Protein AF-A0A538AVJ6-F1 (afdb_monomer_lite)

Secondary structure (DSSP, 8-state):
-----SSSTT-----B-SPPEE-SSEEEEEE-SSSS-SEEEEEETTT--EEEEEE-TT-TTS-----SPPEEEEEE-SSSSEEEEEEEE-TTS-EEEEETT--

Radius of gyration: 13.61 Å; chains: 1; bounding box: 34×35×33 Å

Foldseek 3Di:
DADDDQDPPPDDASDFLADWDDDPFWTWTWADDDHLHQWTWIAGPPRRHTQDIDHDPPQPPHGWGQNFHKDWDWDDPPPPDTFIWIWTAIPVGDIDIDGSNHD

Structure (mmCIF, N/CA/C/O backbone):
data_AF-A0A538AVJ6-F1
#
_entry.id   AF-A0A538AVJ6-F1
#
loop_
_atom_site.group_PDB
_atom_site.id
_atom_site.type_symbol
_atom_site.label_atom_id
_atom_site.label_alt_id
_atom_site.label_comp_id
_atom_site.label_asym_id
_atom_site.label_entity_id
_atom_site.label_seq_id
_atom_site.pdbx_PDB_ins_code
_atom_site.Cartn_x
_atom_site.Cartn_y
_atom_site.Cartn_z
_atom_site.occupancy
_atom_site.B_iso_or_equiv
_atom_site.auth_seq_id
_atom_site.auth_comp_id
_atom_site.auth_asym_id
_atom_site.auth_atom_id
_atom_site.pdbx_PDB_model_num
ATOM 1 N N . MET A 1 1 ? 8.775 -22.412 -2.813 1.00 73.94 1 MET A N 1
ATOM 2 C CA . MET A 1 1 ? 9.080 -20.999 -2.507 1.00 73.94 1 MET A CA 1
ATOM 3 C C . MET A 1 1 ? 8.267 -20.141 -3.463 1.00 73.94 1 MET A C 1
ATOM 5 O O . MET A 1 1 ? 8.284 -20.438 -4.650 1.00 73.94 1 MET A O 1
ATOM 9 N N . ALA A 1 2 ? 7.495 -19.181 -2.954 1.00 89.75 2 ALA A N 1
ATOM 10 C CA . ALA A 1 2 ? 6.749 -18.230 -3.779 1.00 89.75 2 ALA A CA 1
ATOM 11 C C . ALA A 1 2 ? 7.613 -16.990 -4.054 1.00 89.75 2 ALA A C 1
ATOM 13 O O . ALA A 1 2 ? 8.475 -16.653 -3.241 1.00 89.75 2 ALA A O 1
ATOM 14 N N . THR A 1 3 ? 7.393 -16.317 -5.182 1.00 90.44 3 THR A N 1
ATOM 15 C CA . THR A 1 3 ? 8.126 -15.100 -5.555 1.00 90.44 3 THR A CA 1
ATOM 16 C C . THR A 1 3 ? 7.162 -14.097 -6.159 1.00 90.44 3 THR A C 1
ATOM 18 O O . THR A 1 3 ? 6.380 -14.438 -7.044 1.00 90.44 3 THR A O 1
ATOM 21 N N . TYR A 1 4 ? 7.258 -12.862 -5.685 1.00 90.69 4 TYR A N 1
ATOM 22 C CA . TYR A 1 4 ? 6.602 -11.704 -6.263 1.00 90.69 4 TYR A CA 1
ATOM 23 C C . TYR A 1 4 ? 7.654 -10.839 -6.953 1.00 90.69 4 TYR A C 1
ATOM 25 O O . TYR A 1 4 ? 8.745 -10.649 -6.418 1.00 90.69 4 TYR A O 1
ATOM 33 N N . TRP A 1 5 ? 7.322 -10.349 -8.144 1.00 90.44 5 TRP A N 1
ATOM 34 C CA . TRP A 1 5 ? 8.155 -9.432 -8.908 1.00 90.44 5 TRP A CA 1
ATOM 35 C C . TRP A 1 5 ? 7.394 -8.115 -9.044 1.00 90.44 5 TRP A C 1
ATOM 37 O O . TRP A 1 5 ? 6.287 -8.112 -9.577 1.00 90.44 5 TRP A O 1
ATOM 47 N N . THR A 1 6 ? 7.976 -7.024 -8.553 1.00 89.44 6 THR A N 1
ATOM 48 C CA . THR A 1 6 ? 7.419 -5.664 -8.671 1.00 89.44 6 THR A CA 1
ATOM 49 C C . THR A 1 6 ? 7.462 -5.142 -10.103 1.00 89.44 6 THR A C 1
ATOM 51 O O . THR A 1 6 ? 6.614 -4.352 -10.501 1.00 89.44 6 THR A O 1
ATOM 54 N N . VAL A 1 7 ? 8.411 -5.637 -10.896 1.00 89.88 7 VAL A N 1
ATOM 55 C CA . VAL A 1 7 ? 8.512 -5.455 -12.349 1.00 89.88 7 VAL A CA 1
ATOM 56 C C . VAL A 1 7 ? 8.390 -6.798 -13.065 1.00 89.88 7 VAL A C 1
ATOM 58 O O . VAL A 1 7 ? 8.617 -7.840 -12.447 1.00 89.88 7 VAL A O 1
ATOM 61 N N . PRO A 1 8 ? 8.097 -6.835 -14.378 1.00 88.06 8 PRO A N 1
ATOM 62 C CA . PRO A 1 8 ? 8.220 -8.063 -15.154 1.00 88.06 8 PRO A CA 1
ATOM 63 C C . PRO A 1 8 ? 9.581 -8.737 -14.944 1.00 88.06 8 PRO A C 1
ATOM 65 O O . PRO A 1 8 ? 10.620 -8.080 -14.862 1.00 88.06 8 PRO A O 1
ATOM 68 N N . LYS A 1 9 ? 9.589 -10.071 -14.875 1.00 85.25 9 LYS A N 1
ATOM 69 C CA . LYS A 1 9 ? 10.817 -10.846 -14.669 1.00 85.25 9 LYS A CA 1
ATOM 70 C C . LYS A 1 9 ? 11.870 -10.476 -15.723 1.00 85.25 9 LYS A C 1
ATOM 72 O O . LYS A 1 9 ? 11.626 -10.630 -16.915 1.00 85.25 9 LYS A O 1
ATOM 77 N N . GLY A 1 10 ? 13.048 -10.054 -15.265 1.00 84.06 10 GLY A N 1
ATOM 78 C CA . GLY A 1 10 ? 14.165 -9.637 -16.121 1.00 84.06 10 GLY A CA 1
ATOM 79 C C . GLY A 1 10 ? 14.248 -8.128 -16.376 1.00 84.06 10 GLY A C 1
ATOM 80 O O . GLY A 1 10 ? 15.256 -7.680 -16.913 1.00 84.06 10 GLY A O 1
ATOM 81 N N . ALA A 1 11 ? 13.242 -7.348 -15.968 1.00 87.50 11 ALA A N 1
ATOM 82 C CA . ALA A 1 11 ? 13.330 -5.891 -15.923 1.00 87.50 11 ALA A CA 1
ATOM 83 C C . ALA A 1 11 ? 14.060 -5.412 -14.652 1.00 87.50 11 ALA A C 1
ATOM 85 O O . ALA A 1 11 ? 14.191 -6.156 -13.678 1.00 87.50 11 ALA A O 1
ATOM 86 N N . VAL A 1 12 ? 14.550 -4.169 -14.683 1.00 85.50 12 VAL A N 1
ATOM 87 C CA . VAL A 1 12 ? 15.323 -3.541 -13.599 1.00 85.50 12 VAL A CA 1
ATOM 88 C C . VAL A 1 12 ? 14.540 -2.375 -12.994 1.00 85.50 12 VAL A C 1
ATOM 90 O O . VAL A 1 12 ? 13.884 -1.629 -13.716 1.00 85.50 12 VAL A O 1
ATOM 93 N N . GLY A 1 13 ? 14.659 -2.228 -11.673 1.00 84.25 13 GLY A N 1
ATOM 94 C CA . GLY A 1 13 ? 13.974 -1.240 -10.835 1.00 84.25 13 GLY A CA 1
ATOM 95 C C . GLY A 1 13 ? 12.810 -1.873 -10.067 1.00 84.25 13 GLY A C 1
ATOM 96 O O . GLY A 1 13 ? 12.752 -3.098 -9.949 1.00 84.25 13 GLY A O 1
ATOM 97 N N . GLY A 1 14 ? 11.918 -1.073 -9.489 1.00 82.94 14 GLY A N 1
ATOM 98 C CA . GLY A 1 14 ? 10.793 -1.620 -8.730 1.00 82.94 14 GLY A CA 1
ATOM 99 C C . GLY A 1 14 ? 11.159 -2.024 -7.302 1.00 82.94 14 GLY A C 1
ATOM 100 O O . GLY A 1 14 ? 10.450 -2.831 -6.703 1.00 82.94 14 GLY A O 1
ATOM 101 N N . SER A 1 15 ? 12.323 -1.630 -6.776 1.00 84.69 15 SER A N 1
ATOM 102 C CA . SER A 1 15 ? 12.869 -2.276 -5.576 1.00 84.69 15 SER A CA 1
ATOM 103 C C . SER A 1 15 ? 12.068 -1.961 -4.314 1.00 84.69 15 SER A C 1
ATOM 105 O O . SER A 1 15 ? 11.633 -0.833 -4.090 1.00 84.69 15 SER A O 1
ATOM 107 N N . ILE A 1 16 ? 11.937 -2.973 -3.457 1.00 88.56 16 ILE A N 1
ATOM 108 C CA . ILE A 1 16 ? 11.354 -2.859 -2.121 1.00 88.56 16 ILE A CA 1
ATOM 109 C C . ILE A 1 16 ? 12.493 -2.576 -1.136 1.00 88.56 16 ILE A C 1
ATOM 111 O O . ILE A 1 16 ? 13.392 -3.403 -0.978 1.00 88.56 16 ILE A O 1
ATOM 115 N N . TRP A 1 17 ? 12.447 -1.423 -0.468 1.00 86.50 17 TRP A N 1
ATOM 116 C CA . TRP A 1 17 ? 13.377 -1.058 0.617 1.00 86.50 17 TRP A CA 1
ATOM 117 C C . TRP A 1 17 ? 12.735 -1.150 2.008 1.00 86.50 17 TRP A C 1
ATOM 119 O O . TRP A 1 17 ? 13.372 -0.857 3.017 1.00 86.50 17 TRP A O 1
ATOM 129 N N . SER A 1 18 ? 11.472 -1.575 2.060 1.00 86.00 18 SER A N 1
ATOM 130 C CA . SER A 1 18 ? 10.701 -1.790 3.280 1.00 86.00 18 SER A CA 1
ATOM 131 C C . SER A 1 18 ? 10.713 -3.254 3.733 1.00 86.00 18 SER A C 1
ATOM 133 O O . SER A 1 18 ? 11.077 -4.167 2.991 1.00 86.00 18 SER A O 1
ATOM 135 N N . SER A 1 19 ? 10.281 -3.490 4.973 1.00 90.31 19 SER A N 1
ATOM 136 C CA . SER A 1 19 ? 9.896 -4.822 5.447 1.00 90.31 19 SER A CA 1
ATOM 137 C C . SER A 1 19 ? 8.418 -5.084 5.172 1.00 90.31 19 SER A C 1
ATOM 139 O O . SER A 1 19 ? 7.606 -4.162 5.205 1.00 90.31 19 SER A O 1
ATOM 141 N N . ALA A 1 20 ? 8.051 -6.347 4.949 1.00 91.81 20 ALA A N 1
ATOM 142 C CA . ALA A 1 20 ? 6.652 -6.718 4.776 1.00 91.81 20 ALA A CA 1
ATOM 143 C C . ALA A 1 20 ? 5.893 -6.706 6.112 1.00 91.81 20 ALA A C 1
ATOM 145 O O . ALA A 1 20 ? 6.359 -7.277 7.101 1.00 91.81 20 ALA A O 1
ATOM 146 N N . ALA A 1 21 ? 4.684 -6.150 6.119 1.00 92.94 21 ALA A N 1
ATOM 147 C CA . ALA A 1 21 ? 3.730 -6.360 7.204 1.00 92.94 21 ALA A CA 1
ATOM 148 C C . ALA A 1 21 ? 2.908 -7.616 6.905 1.00 92.94 21 ALA A C 1
ATOM 150 O O . ALA A 1 21 ? 2.399 -7.756 5.796 1.00 92.94 21 A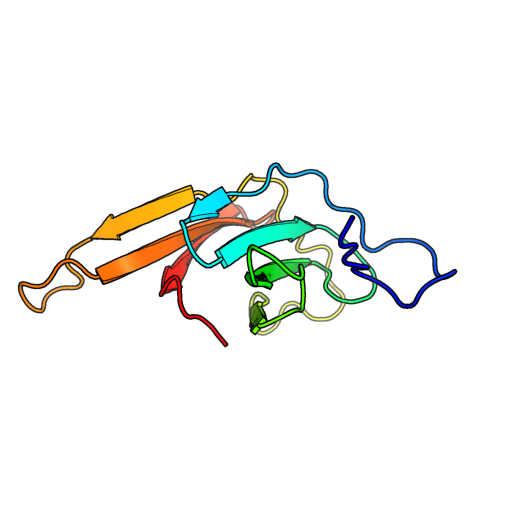LA A O 1
ATOM 151 N N . VAL A 1 22 ? 2.782 -8.549 7.855 1.00 90.69 22 VAL A N 1
ATOM 152 C CA . VAL A 1 22 ? 2.183 -9.871 7.594 1.00 90.69 22 VAL A CA 1
ATOM 153 C C . VAL A 1 22 ? 0.985 -10.137 8.499 1.00 90.69 22 VAL A C 1
ATOM 155 O O . VAL A 1 22 ? 1.061 -10.034 9.720 1.00 90.69 22 VAL A O 1
ATOM 158 N N . THR A 1 23 ? -0.118 -10.562 7.887 1.00 84.50 23 THR A N 1
ATOM 159 C CA . THR A 1 23 ? -1.260 -11.197 8.558 1.00 84.50 23 THR A CA 1
ATOM 160 C C . THR A 1 23 ? -1.365 -12.662 8.139 1.00 84.50 23 THR A C 1
ATOM 162 O O . THR A 1 23 ? -0.680 -13.117 7.226 1.00 84.50 23 THR A O 1
ATOM 165 N N . ARG A 1 24 ? -2.300 -13.412 8.737 1.00 74.44 24 ARG A N 1
ATOM 166 C CA . ARG A 1 24 ? -2.565 -14.815 8.365 1.00 74.44 24 ARG A CA 1
ATOM 167 C C . ARG A 1 24 ? -2.887 -15.015 6.872 1.00 74.44 24 ARG A C 1
ATOM 169 O O . ARG A 1 24 ? -2.758 -16.132 6.384 1.00 74.44 24 ARG A O 1
ATOM 176 N N . GLY A 1 25 ? -3.336 -13.973 6.164 1.00 68.19 25 GLY A N 1
ATOM 177 C CA . GLY A 1 25 ? -3.784 -14.076 4.772 1.00 68.19 25 GLY A CA 1
ATOM 178 C C . GLY A 1 25 ? -3.063 -13.175 3.774 1.00 68.19 25 GLY A C 1
ATOM 179 O O . GLY A 1 25 ? -3.030 -13.525 2.596 1.00 68.19 25 GLY A O 1
ATOM 180 N N . ASN A 1 26 ? -2.484 -12.058 4.221 1.00 72.81 26 ASN A N 1
ATOM 181 C CA . ASN A 1 26 ? -1.913 -11.037 3.344 1.00 72.81 26 ASN A CA 1
ATOM 182 C C . ASN A 1 26 ? -0.548 -10.553 3.830 1.00 72.81 26 ASN A C 1
ATOM 184 O O . ASN A 1 26 ? -0.269 -10.578 5.032 1.00 72.81 26 ASN A O 1
ATOM 188 N N . SER A 1 27 ? 0.241 -10.055 2.887 1.00 71.06 27 SER A N 1
ATOM 189 C CA . SER A 1 27 ? 1.467 -9.310 3.147 1.00 71.06 27 SER A CA 1
ATOM 190 C C . SER A 1 27 ? 1.422 -7.982 2.408 1.00 71.06 27 SER A C 1
ATOM 192 O O . SER A 1 27 ? 1.052 -7.977 1.237 1.00 71.06 27 SER A O 1
ATOM 194 N N . ASP A 1 28 ? 1.810 -6.896 3.066 1.00 78.69 28 ASP A N 1
ATOM 195 C CA . ASP A 1 28 ? 1.867 -5.571 2.451 1.00 78.69 28 ASP A CA 1
ATOM 196 C C . ASP A 1 28 ? 3.321 -5.097 2.341 1.00 78.69 28 ASP A C 1
ATOM 198 O O . ASP A 1 28 ? 4.096 -5.255 3.288 1.00 78.69 28 ASP A O 1
ATOM 202 N N . THR A 1 29 ? 3.700 -4.539 1.190 1.00 79.88 29 THR A N 1
ATOM 203 C CA . THR A 1 29 ? 5.047 -4.002 0.906 1.00 79.88 29 THR A CA 1
ATOM 204 C C . THR A 1 29 ? 4.960 -2.670 0.180 1.00 79.88 29 THR A C 1
ATOM 206 O O . THR A 1 29 ? 3.968 -2.420 -0.500 1.00 79.88 29 THR A O 1
ATOM 209 N N . ALA A 1 30 ? 6.013 -1.857 0.255 1.00 73.31 30 ALA A N 1
ATOM 210 C CA . ALA A 1 30 ? 6.085 -0.586 -0.460 1.00 73.31 30 ALA A CA 1
ATOM 211 C C . ALA A 1 30 ? 7.492 -0.329 -1.051 1.00 73.31 30 ALA A C 1
ATOM 213 O O . ALA A 1 30 ? 8.491 -0.744 -0.451 1.00 73.31 30 ALA A O 1
ATOM 214 N N . GLY A 1 31 ? 7.583 0.281 -2.240 1.00 68.38 31 GLY A N 1
ATOM 215 C CA . GLY A 1 31 ? 8.839 0.416 -3.008 1.00 68.38 31 GLY A CA 1
ATOM 216 C C . GLY A 1 31 ? 8.793 1.451 -4.147 1.00 68.38 31 GLY A C 1
ATOM 217 O O . GLY A 1 31 ? 7.780 2.133 -4.293 1.00 68.38 31 GLY A O 1
ATOM 218 N N . GLY A 1 32 ? 9.880 1.565 -4.930 1.00 60.09 32 GLY A N 1
ATOM 219 C CA . GLY A 1 32 ? 10.121 2.632 -5.938 1.00 60.09 32 GLY A CA 1
ATOM 220 C C . GLY A 1 32 ? 10.215 2.193 -7.405 1.00 60.09 32 GLY A C 1
ATOM 221 O O . GLY A 1 32 ? 10.103 0.999 -7.643 1.00 60.09 32 GLY A O 1
ATOM 222 N N . ASP A 1 33 ? 10.353 3.122 -8.375 1.00 59.12 33 ASP A N 1
ATOM 223 C CA . ASP A 1 33 ? 10.178 2.976 -9.864 1.00 59.12 33 ASP A CA 1
ATOM 224 C C . ASP A 1 33 ? 11.020 1.861 -10.539 1.00 59.12 33 ASP A C 1
ATOM 226 O O . ASP A 1 33 ? 12.186 1.699 -10.149 1.00 59.12 33 ASP A O 1
ATOM 230 N N . PRO A 1 34 ? 10.540 1.093 -11.560 1.00 70.44 34 PRO A N 1
ATOM 231 C CA . PRO A 1 34 ? 9.209 1.014 -12.194 1.00 70.44 34 PRO A CA 1
ATOM 232 C C . PRO A 1 34 ? 8.358 -0.217 -11.835 1.00 70.44 34 PRO A C 1
ATOM 234 O O . PRO A 1 34 ? 8.764 -1.061 -11.043 1.00 70.44 34 PRO A O 1
ATOM 237 N N . GLY A 1 35 ? 7.162 -0.331 -12.432 1.00 84.62 35 GLY A N 1
ATOM 238 C CA . GLY A 1 35 ? 6.209 -1.423 -12.189 1.00 84.62 35 GLY A CA 1
ATOM 239 C C . GLY A 1 35 ? 5.217 -1.081 -11.078 1.00 84.62 35 GLY A C 1
ATOM 240 O O . GLY A 1 35 ? 4.541 -0.061 -11.154 1.00 84.62 35 GLY A O 1
ATOM 241 N N . ASP A 1 36 ? 5.144 -1.914 -10.042 1.00 89.00 36 ASP A N 1
ATOM 242 C CA . ASP A 1 36 ? 4.294 -1.710 -8.854 1.00 89.00 36 ASP A CA 1
ATOM 243 C C . ASP A 1 36 ? 4.902 -0.713 -7.850 1.00 89.00 36 ASP A C 1
ATOM 245 O O . ASP A 1 36 ? 4.762 -0.813 -6.630 1.00 89.00 36 ASP A O 1
ATOM 249 N N . SER A 1 37 ? 5.625 0.251 -8.388 1.00 85.88 37 SER A N 1
ATOM 250 C CA . SER A 1 37 ? 6.356 1.299 -7.699 1.00 85.88 37 SER A CA 1
ATOM 251 C C . SER A 1 37 ? 5.460 2.370 -7.119 1.00 85.88 37 SER A C 1
ATOM 253 O O . SER A 1 37 ? 4.308 2.512 -7.523 1.00 85.88 37 SER A O 1
ATOM 255 N N . PHE A 1 38 ? 6.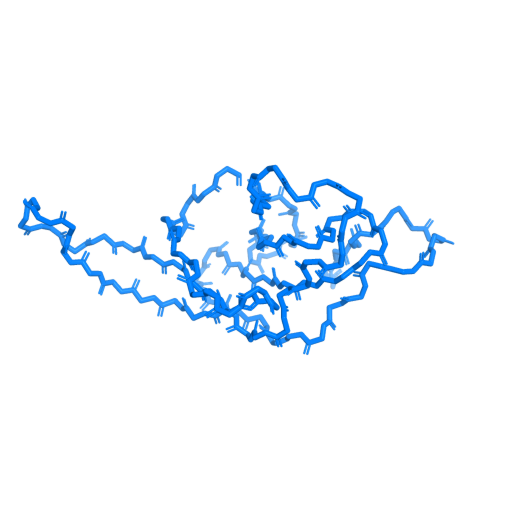011 3.145 -6.183 1.00 90.75 38 PHE A N 1
ATOM 256 C CA . PHE A 1 38 ? 5.329 4.266 -5.537 1.00 90.75 38 PHE A CA 1
ATOM 257 C C . PHE A 1 38 ? 3.987 3.855 -4.921 1.00 90.75 38 PHE A C 1
ATOM 259 O O . PHE A 1 38 ? 3.035 4.634 -4.860 1.00 90.75 38 PHE A O 1
ATOM 266 N N . SER A 1 39 ? 3.899 2.593 -4.491 1.00 91.38 39 SER A N 1
ATOM 267 C CA . SER A 1 39 ? 2.642 1.973 -4.104 1.00 91.38 39 SER A CA 1
ATOM 268 C C . SER A 1 39 ? 2.743 1.185 -2.806 1.00 91.38 39 SER A C 1
ATOM 270 O O . SER A 1 39 ? 3.812 0.707 -2.420 1.00 91.38 39 SER A O 1
ATOM 272 N N . ILE A 1 40 ? 1.595 1.032 -2.150 1.00 93.38 40 ILE A N 1
ATOM 273 C CA . ILE A 1 40 ? 1.359 0.006 -1.139 1.00 93.38 40 ILE A CA 1
ATOM 274 C C . ILE A 1 40 ? 0.764 -1.1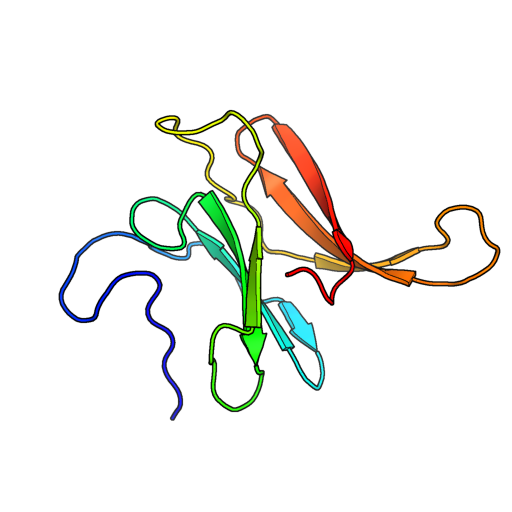97 -1.874 1.00 93.38 40 ILE A C 1
ATOM 27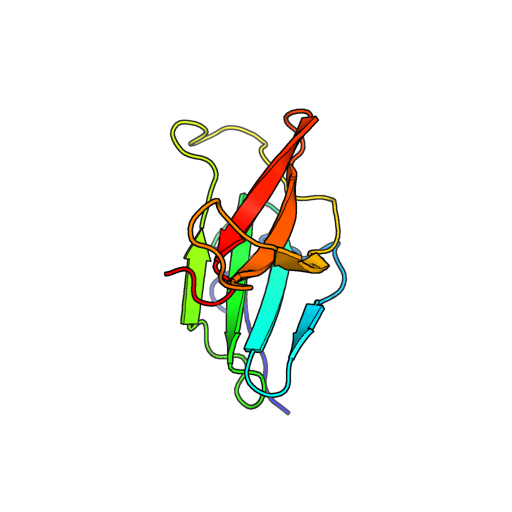6 O O . ILE A 1 40 ? -0.344 -1.130 -2.415 1.00 93.38 40 ILE A O 1
ATOM 280 N N . VAL A 1 41 ? 1.512 -2.297 -1.911 1.00 94.00 41 VAL A N 1
ATOM 281 C CA . VAL A 1 41 ? 1.135 -3.534 -2.600 1.00 94.00 41 VAL A CA 1
ATOM 282 C C . VAL A 1 41 ? 0.648 -4.553 -1.590 1.00 94.00 41 VAL A C 1
ATOM 284 O O . VAL A 1 41 ? 1.391 -4.909 -0.679 1.00 94.00 41 VAL A O 1
ATOM 287 N N . ARG A 1 42 ? -0.539 -5.113 -1.828 1.00 94.38 42 ARG A N 1
ATOM 288 C CA . ARG A 1 42 ? -1.079 -6.239 -1.064 1.00 94.38 42 ARG A CA 1
ATOM 289 C C . ARG A 1 42 ? -0.865 -7.542 -1.810 1.00 94.38 42 ARG A C 1
ATOM 291 O O . ARG A 1 42 ? -1.337 -7.712 -2.937 1.00 94.38 42 ARG A O 1
ATOM 298 N N . LEU A 1 43 ? -0.255 -8.510 -1.147 1.00 93.81 43 LEU A N 1
ATOM 299 C CA . LEU A 1 43 ? 0.036 -9.845 -1.658 1.00 93.81 43 LEU A CA 1
ATOM 300 C C . LEU A 1 43 ? -0.733 -10.906 -0.872 1.00 93.81 43 LEU A C 1
ATOM 302 O O . LEU A 1 43 ? -0.964 -10.764 0.325 1.00 93.81 43 LEU A O 1
ATOM 306 N N . ALA A 1 44 ? -1.092 -12.013 -1.519 1.00 92.88 44 ALA A N 1
ATOM 307 C CA . ALA A 1 44 ? -1.565 -13.204 -0.818 1.00 92.88 44 ALA A CA 1
ATOM 308 C C . ALA A 1 44 ? -0.418 -13.855 -0.034 1.00 92.88 44 ALA A C 1
ATOM 310 O O . ALA A 1 44 ? 0.602 -14.205 -0.621 1.00 92.88 44 ALA A O 1
ATOM 311 N N . GLY A 1 45 ? -0.603 -14.109 1.262 1.00 89.50 45 GLY A N 1
ATOM 312 C CA . GLY A 1 45 ? 0.482 -14.534 2.156 1.00 89.50 45 GLY A CA 1
ATOM 313 C C . GLY A 1 45 ? 1.150 -15.869 1.797 1.00 89.50 45 GLY A C 1
ATOM 314 O O . GLY A 1 45 ? 2.306 -16.081 2.137 1.00 89.50 45 GLY A O 1
ATOM 315 N N . GLN A 1 46 ? 0.458 -16.771 1.091 1.00 89.81 46 GLN A N 1
ATOM 316 C CA . GLN A 1 46 ? 1.019 -18.076 0.699 1.00 89.81 46 GLN A CA 1
ATOM 317 C C . GLN A 1 46 ? 1.646 -18.081 -0.699 1.00 89.81 46 GLN A C 1
ATOM 319 O O . GLN A 1 46 ? 2.655 -18.746 -0.924 1.00 89.81 46 GLN A O 1
ATOM 324 N N . THR A 1 47 ? 1.034 -17.378 -1.653 1.00 91.88 47 THR A N 1
ATOM 325 C CA . THR A 1 47 ? 1.428 -17.430 -3.070 1.00 91.88 47 THR A CA 1
ATOM 326 C C . THR A 1 47 ? 2.206 -16.203 -3.520 1.00 91.88 47 THR A C 1
ATOM 328 O O . THR A 1 47 ? 2.743 -16.206 -4.623 1.00 91.88 47 THR A O 1
ATOM 331 N N . LEU A 1 48 ? 2.233 -15.151 -2.697 1.00 92.31 48 LEU A N 1
ATOM 332 C CA . LEU A 1 48 ? 2.720 -13.812 -3.028 1.00 92.31 48 LEU A CA 1
ATOM 333 C C . LEU A 1 48 ? 2.087 -13.224 -4.299 1.00 92.31 48 LEU A C 1
ATOM 335 O O . LEU A 1 48 ? 2.614 -12.298 -4.904 1.00 92.31 48 LEU A O 1
ATOM 339 N N . GLN A 1 49 ? 0.925 -13.737 -4.709 1.00 92.31 49 GLN A N 1
ATOM 340 C CA . GLN A 1 49 ? 0.178 -13.165 -5.820 1.00 92.31 49 GLN A CA 1
ATOM 341 C C . GLN A 1 49 ? -0.344 -11.787 -5.413 1.00 92.31 49 GLN A C 1
ATOM 343 O O . GLN A 1 49 ? -0.992 -11.665 -4.369 1.00 92.31 49 GLN A O 1
ATOM 348 N N . ARG A 1 50 ? -0.131 -10.777 -6.262 1.00 92.00 50 ARG A N 1
ATOM 349 C CA . ARG A 1 50 ? -0.711 -9.447 -6.076 1.00 92.00 50 ARG A CA 1
ATOM 350 C C . ARG A 1 50 ? -2.234 -9.524 -5.989 1.00 92.00 50 ARG A C 1
ATOM 352 O O . ARG A 1 50 ? -2.903 -10.037 -6.884 1.00 92.00 50 ARG A O 1
ATOM 359 N N . ARG A 1 51 ? -2.766 -9.027 -4.878 1.00 93.38 51 ARG A N 1
ATOM 360 C CA . ARG A 1 51 ? -4.196 -8.886 -4.576 1.00 93.38 51 ARG A CA 1
ATOM 361 C C . ARG A 1 51 ? -4.656 -7.446 -4.654 1.00 93.38 51 ARG A C 1
ATOM 363 O O . ARG A 1 51 ? -5.859 -7.231 -4.761 1.00 93.38 51 ARG A O 1
ATOM 370 N N . GLY A 1 52 ? -3.737 -6.501 -4.517 1.00 91.31 52 GLY A N 1
ATOM 371 C CA . GLY A 1 52 ? -4.048 -5.105 -4.710 1.00 91.31 52 GLY A CA 1
ATOM 372 C C . GLY A 1 52 ? -2.835 -4.199 -4.750 1.00 91.31 52 GLY A C 1
ATOM 373 O O . GLY A 1 52 ? -1.731 -4.628 -4.409 1.00 91.31 52 GLY A O 1
ATOM 374 N N . LEU A 1 53 ? -3.066 -2.979 -5.207 1.00 90.75 53 LEU A N 1
ATOM 375 C CA . LEU A 1 53 ? -2.085 -1.922 -5.367 1.00 90.75 53 LEU A CA 1
ATOM 376 C C . LEU A 1 53 ? -2.774 -0.565 -5.208 1.00 90.75 53 LEU A C 1
ATOM 378 O O . LEU A 1 53 ? -3.799 -0.296 -5.833 1.00 90.75 53 LEU A O 1
ATOM 382 N N . TRP A 1 54 ? -2.166 0.307 -4.411 1.00 93.12 54 TRP A N 1
ATOM 383 C CA . TRP A 1 54 ? -2.608 1.687 -4.267 1.00 93.12 54 TRP A CA 1
ATOM 384 C C . TRP A 1 54 ? -1.427 2.650 -4.335 1.00 93.12 54 TRP A C 1
ATOM 386 O O . TRP A 1 54 ? -0.434 2.452 -3.637 1.00 93.12 54 TRP A O 1
ATOM 396 N N . THR A 1 55 ? -1.560 3.697 -5.145 1.00 92.12 55 THR A N 1
ATOM 397 C CA . THR A 1 55 ? -0.605 4.802 -5.287 1.00 92.12 55 THR A CA 1
ATOM 398 C C . THR A 1 55 ? -1.250 6.107 -4.835 1.00 92.12 55 THR A C 1
ATOM 400 O O . THR A 1 55 ? -2.479 6.241 -4.818 1.00 92.12 55 THR A O 1
ATOM 403 N N . VAL A 1 56 ? -0.422 7.093 -4.490 1.00 92.25 56 VAL A N 1
ATOM 404 C CA . VAL A 1 56 ? -0.912 8.444 -4.204 1.00 92.25 56 VAL A CA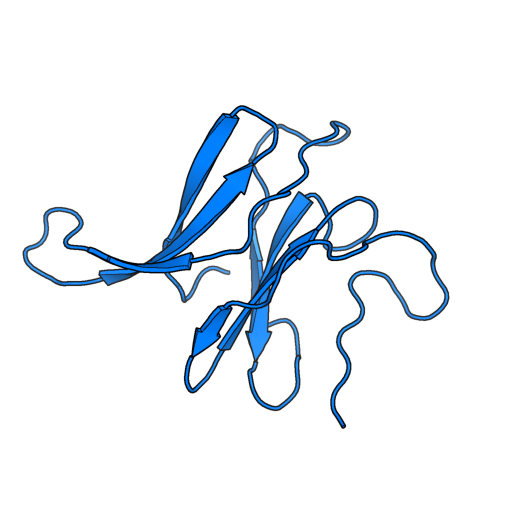 1
ATOM 405 C C . VAL A 1 56 ? -1.485 9.059 -5.495 1.00 92.25 56 VAL A C 1
ATOM 407 O O . VAL A 1 56 ? -0.773 9.126 -6.499 1.00 92.25 56 VAL A O 1
ATOM 410 N N . PRO A 1 57 ? -2.754 9.515 -5.513 1.00 92.00 57 PRO A N 1
ATOM 411 C CA . PRO A 1 57 ? -3.346 10.114 -6.707 1.00 92.00 57 PRO A CA 1
ATOM 412 C C . PRO A 1 57 ? -2.648 11.412 -7.131 1.00 92.00 57 PRO A C 1
ATOM 414 O O . PRO A 1 57 ? -2.277 12.223 -6.285 1.00 92.00 57 PRO A O 1
ATOM 417 N N . ASN A 1 58 ? -2.591 11.659 -8.443 1.00 90.75 58 ASN A N 1
ATOM 418 C CA . ASN A 1 58 ? -2.054 12.883 -9.056 1.00 90.75 58 ASN A CA 1
ATOM 419 C C . ASN A 1 58 ? -0.544 13.118 -8.847 1.00 90.75 58 ASN A C 1
ATOM 421 O O . ASN A 1 58 ? -0.092 14.257 -8.945 1.00 90.75 58 ASN A O 1
ATOM 425 N N . LEU A 1 59 ? 0.229 12.061 -8.578 1.00 86.81 59 LEU A N 1
ATOM 426 C CA . LEU A 1 59 ? 1.695 12.107 -8.460 1.00 86.81 59 LEU A CA 1
ATOM 427 C C . LEU A 1 59 ? 2.415 11.343 -9.587 1.00 86.81 59 LEU A C 1
ATOM 429 O O . LEU A 1 59 ? 3.594 11.003 -9.465 1.00 86.81 59 LEU A O 1
ATOM 433 N N . ASP A 1 60 ? 1.723 11.092 -10.701 1.00 82.81 60 ASP A N 1
ATOM 434 C CA . ASP A 1 60 ? 2.287 10.404 -11.863 1.00 82.81 60 ASP A CA 1
ATOM 435 C C . ASP A 1 60 ? 3.541 11.121 -12.392 1.00 82.81 60 ASP A C 1
ATOM 437 O O . ASP A 1 60 ? 3.555 12.337 -12.588 1.00 82.81 60 ASP A O 1
ATOM 441 N N . GLY A 1 61 ? 4.609 10.354 -12.629 1.00 80.69 61 GLY A N 1
ATOM 442 C CA . GLY A 1 61 ? 5.894 10.875 -13.109 1.00 80.69 61 GLY A CA 1
ATOM 443 C C . GLY A 1 61 ? 6.730 11.612 -12.056 1.00 80.69 61 GLY A C 1
ATOM 444 O O . GLY A 1 61 ? 7.752 12.200 -12.407 1.00 80.69 61 GLY A O 1
ATOM 445 N N . THR A 1 62 ? 6.324 11.586 -10.783 1.00 86.25 62 THR A N 1
ATOM 446 C CA . THR A 1 62 ? 7.105 12.135 -9.667 1.00 86.25 62 THR A CA 1
ATOM 447 C C . THR A 1 62 ? 7.717 11.029 -8.812 1.00 86.25 62 THR A C 1
ATOM 449 O O . THR A 1 62 ? 7.234 9.900 -8.776 1.00 86.25 62 THR A O 1
ATOM 452 N N . ASP A 1 63 ? 8.792 11.365 -8.106 1.00 86.56 63 ASP A N 1
ATOM 453 C CA . ASP A 1 63 ? 9.443 10.479 -7.146 1.00 86.56 63 ASP A CA 1
ATOM 454 C C . ASP A 1 63 ? 8.642 10.476 -5.829 1.00 86.56 63 ASP A C 1
ATOM 456 O O . ASP A 1 63 ? 8.830 11.334 -4.962 1.00 86.56 63 ASP A O 1
ATOM 460 N N . SER A 1 64 ? 7.696 9.537 -5.721 1.00 89.06 64 SER A N 1
ATOM 461 C CA . SER A 1 64 ? 6.752 9.402 -4.601 1.00 89.06 64 SER A CA 1
ATOM 462 C C . SER A 1 64 ? 6.913 8.052 -3.891 1.00 89.06 64 SER A C 1
ATOM 464 O O . SER A 1 64 ? 5.962 7.306 -3.651 1.00 89.06 64 SER A O 1
ATOM 466 N N . ASP A 1 65 ? 8.157 7.704 -3.567 1.00 87.44 65 ASP A N 1
ATOM 467 C CA . ASP A 1 65 ? 8.477 6.465 -2.859 1.00 87.44 65 ASP A CA 1
ATOM 468 C C . ASP A 1 65 ? 7.802 6.361 -1.489 1.00 87.44 65 ASP A C 1
ATOM 470 O O . ASP A 1 65 ? 7.751 7.307 -0.699 1.00 87.44 65 ASP A O 1
ATOM 474 N N . PHE A 1 66 ? 7.393 5.142 -1.145 1.00 90.00 66 PHE A N 1
ATOM 475 C CA . PHE A 1 66 ? 7.112 4.758 0.234 1.00 90.00 66 PHE A CA 1
ATOM 476 C C . PHE A 1 66 ? 8.374 4.153 0.850 1.00 90.00 66 PHE A C 1
ATOM 478 O O . PHE A 1 66 ? 8.616 2.950 0.766 1.00 90.00 66 PHE A O 1
ATOM 485 N N . GLY A 1 67 ? 9.198 5.002 1.467 1.00 77.38 67 GLY A N 1
ATOM 486 C CA . GLY A 1 67 ? 10.415 4.562 2.160 1.00 77.38 67 GLY A CA 1
ATOM 487 C C . GLY A 1 67 ? 10.151 3.888 3.514 1.00 77.38 67 GLY A C 1
ATOM 488 O O . GLY A 1 67 ? 11.021 3.201 4.046 1.00 77.38 67 GLY A O 1
ATOM 489 N N . GLY A 1 68 ? 8.959 4.081 4.090 1.00 84.19 68 GLY A N 1
ATOM 490 C CA . GLY A 1 68 ? 8.564 3.482 5.365 1.00 84.19 68 GLY A CA 1
ATOM 491 C C . GLY A 1 68 ? 8.013 2.063 5.212 1.00 84.19 68 GLY A C 1
ATOM 492 O O . GLY A 1 68 ? 7.314 1.758 4.247 1.00 84.19 68 GLY A O 1
ATOM 493 N N . SER A 1 69 ? 8.274 1.199 6.200 1.00 91.88 69 SER A N 1
ATOM 494 C CA . SER A 1 69 ? 7.601 -0.106 6.256 1.00 91.88 69 SER A CA 1
ATOM 495 C C . SER A 1 69 ? 6.116 0.066 6.582 1.00 91.88 69 SER A C 1
ATOM 497 O O . SER A 1 69 ? 5.794 0.873 7.458 1.00 91.88 69 SER A O 1
ATOM 499 N N . PRO A 1 70 ? 5.210 -0.664 5.908 1.00 93.75 70 PRO A N 1
ATOM 500 C CA . PRO A 1 70 ? 3.801 -0.631 6.245 1.00 93.75 70 PRO A CA 1
ATOM 501 C C . PRO A 1 70 ? 3.557 -1.142 7.667 1.00 93.75 70 PRO A C 1
ATOM 503 O O . PRO A 1 70 ? 4.216 -2.064 8.147 1.00 93.75 70 PRO A O 1
ATOM 506 N N . THR A 1 71 ? 2.554 -0.566 8.318 1.00 94.94 71 THR A N 1
ATOM 507 C CA . THR A 1 71 ? 2.089 -0.973 9.644 1.00 94.94 71 THR A CA 1
ATOM 508 C C . THR A 1 71 ? 0.646 -1.423 9.545 1.00 94.94 71 THR A C 1
ATOM 510 O O . THR A 1 71 ? -0.194 -0.713 8.996 1.00 94.94 71 THR A O 1
ATOM 513 N N . LEU A 1 72 ? 0.349 -2.590 10.111 1.00 94.75 72 LEU A N 1
ATOM 514 C CA . LEU A 1 72 ? -1.010 -3.100 10.251 1.00 94.75 72 LEU A CA 1
ATOM 515 C C . LEU A 1 72 ? -1.565 -2.702 11.614 1.00 94.75 72 LEU A C 1
ATOM 517 O O . LEU A 1 72 ? -0.915 -2.914 12.637 1.00 94.75 72 LEU A O 1
ATOM 521 N N . PHE A 1 73 ? -2.773 -2.156 11.636 1.00 95.06 73 PHE A N 1
ATOM 522 C CA . PHE A 1 73 ? -3.436 -1.749 12.872 1.00 95.06 73 PHE A CA 1
ATOM 523 C C . PHE A 1 73 ? -4.956 -1.819 12.725 1.00 95.06 73 PHE A C 1
ATOM 525 O O . PHE A 1 73 ? -5.485 -2.186 11.676 1.00 95.06 73 PHE A O 1
ATOM 532 N N . SER A 1 74 ? -5.684 -1.531 13.799 1.00 96.50 74 SER A N 1
ATOM 533 C CA . SER A 1 74 ? -7.133 -1.350 13.751 1.00 96.50 74 SER A CA 1
ATOM 534 C C . SER A 1 74 ? -7.507 -0.031 14.404 1.00 96.50 74 SER A C 1
ATOM 536 O O . SER A 1 74 ? -6.879 0.367 15.382 1.00 96.50 74 SER A O 1
ATOM 538 N N . ALA A 1 75 ? -8.494 0.651 13.831 1.00 96.44 75 ALA A N 1
ATOM 539 C CA . ALA A 1 75 ? -9.050 1.870 14.400 1.00 96.44 75 ALA A CA 1
ATOM 540 C C . ALA A 1 75 ? -10.557 1.950 14.137 1.00 96.44 75 ALA A C 1
ATOM 542 O O . ALA A 1 75 ? -11.055 1.396 13.154 1.00 96.44 75 ALA A O 1
ATOM 543 N N . ASP A 1 76 ? -11.269 2.654 15.014 1.00 96.88 76 ASP A N 1
ATOM 544 C CA . ASP A 1 76 ? -12.648 3.073 14.769 1.00 96.88 76 ASP A CA 1
ATOM 545 C C . ASP A 1 76 ? -12.630 4.303 13.859 1.00 96.88 76 ASP A C 1
ATOM 547 O O . ASP A 1 76 ? -11.956 5.289 14.159 1.00 96.88 76 ASP A O 1
ATOM 551 N N . LEU A 1 77 ? -13.338 4.229 12.732 1.00 94.94 77 LEU A N 1
ATOM 552 C CA . LEU A 1 77 ? -13.402 5.307 11.740 1.00 94.94 77 LEU A CA 1
ATOM 553 C C . LEU A 1 77 ? -14.615 6.232 11.948 1.00 94.94 77 LEU A C 1
ATOM 555 O O . LEU A 1 77 ? -14.961 6.996 11.048 1.00 94.94 77 LEU A O 1
ATOM 559 N N . GLY A 1 78 ? -15.258 6.157 13.116 1.00 94.69 78 GLY A N 1
ATOM 560 C CA . GLY A 1 78 ? -16.421 6.959 13.498 1.00 94.69 78 GLY A CA 1
ATOM 561 C C . GLY A 1 78 ? -17.751 6.203 13.444 1.00 94.69 78 GLY A C 1
ATOM 562 O O . GLY A 1 78 ? -18.800 6.834 13.541 1.00 94.69 78 GLY A O 1
ATOM 563 N N . ASP A 1 79 ? -17.729 4.877 13.284 1.00 95.19 79 ASP A N 1
ATOM 564 C CA . ASP A 1 79 ? -18.923 4.023 13.198 1.00 95.19 79 ASP A CA 1
ATOM 565 C C . ASP A 1 79 ? -19.057 3.029 14.367 1.00 95.19 79 ASP A C 1
ATOM 567 O O . ASP A 1 79 ? -19.953 2.177 14.363 1.00 95.19 79 ASP A O 1
ATOM 571 N N . GLY A 1 80 ? -18.192 3.134 15.381 1.00 95.94 80 GLY A N 1
ATOM 572 C CA . GLY A 1 80 ? -18.205 2.264 16.555 1.00 95.94 80 GLY A CA 1
ATOM 573 C C . GLY A 1 80 ? -17.520 0.916 16.325 1.00 95.94 80 GLY A C 1
ATOM 574 O O . GLY A 1 80 ? -17.577 0.049 17.201 1.00 95.94 80 GLY A O 1
ATOM 575 N N . LYS A 1 81 ? -16.915 0.678 15.149 1.00 96.81 81 LYS A N 1
ATOM 576 C CA . LYS A 1 81 ? -16.334 -0.618 14.773 1.00 96.81 81 LYS A CA 1
ATOM 577 C C . LYS A 1 81 ? -14.851 -0.496 14.461 1.00 96.81 81 LYS A C 1
ATOM 579 O O . LYS A 1 81 ? -14.415 0.308 13.644 1.00 96.81 81 LYS A O 1
ATOM 584 N N . GLN A 1 82 ? -14.067 -1.402 15.040 1.00 96.88 82 GLN A N 1
ATOM 585 C CA . GLN A 1 82 ? -12.655 -1.542 14.696 1.00 96.88 82 GLN A CA 1
ATOM 586 C C . GLN A 1 82 ? -12.504 -2.031 13.250 1.00 96.88 82 GLN A C 1
ATOM 588 O O . GLN A 1 82 ? -12.869 -3.157 12.908 1.00 96.88 82 GLN A O 1
ATOM 593 N N . THR A 1 83 ? -11.951 -1.170 12.401 1.00 95.75 83 THR A N 1
ATOM 594 C CA . THR A 1 83 ? -11.613 -1.465 11.011 1.00 95.75 83 THR A CA 1
ATOM 595 C C . THR A 1 83 ? -10.141 -1.869 10.921 1.00 95.75 83 THR A C 1
ATOM 597 O O . THR A 1 83 ? -9.299 -1.108 11.388 1.00 95.75 83 THR A O 1
ATOM 600 N N . PRO A 1 84 ? -9.797 -2.996 10.270 1.00 95.06 84 PRO A N 1
ATOM 601 C CA . PRO A 1 84 ? -8.415 -3.323 9.927 1.00 95.06 84 PRO A CA 1
ATOM 602 C C . PRO A 1 84 ? -7.848 -2.365 8.873 1.00 95.06 84 PRO A C 1
ATOM 604 O O . PRO A 1 84 ? -8.433 -2.188 7.795 1.00 95.06 84 PRO A O 1
ATOM 607 N N . LEU A 1 85 ? -6.698 -1.776 9.181 1.00 95.69 85 LEU A N 1
ATOM 608 C CA . LEU A 1 85 ? -6.016 -0.764 8.386 1.00 95.69 85 LEU A CA 1
ATOM 609 C C . LEU A 1 85 ? -4.559 -1.155 8.120 1.00 95.69 85 LEU A C 1
ATOM 611 O O . LEU A 1 85 ? -3.954 -1.950 8.843 1.00 95.69 85 LEU A O 1
ATOM 615 N N . VAL A 1 86 ? -4.010 -0.590 7.053 1.00 95.56 86 VAL A N 1
ATOM 616 C CA . VAL A 1 86 ? -2.583 -0.585 6.741 1.00 95.56 86 VAL A CA 1
ATOM 617 C C . VAL A 1 86 ? -2.171 0.852 6.463 1.00 95.56 86 VAL A C 1
ATOM 619 O O . VAL A 1 86 ? -2.938 1.597 5.855 1.00 95.56 86 VAL A O 1
ATOM 622 N N . GLY A 1 87 ? -0.985 1.258 6.897 1.00 95.12 87 GLY A N 1
ATOM 623 C CA . GLY A 1 87 ? -0.462 2.567 6.530 1.00 95.12 87 GLY A CA 1
ATOM 624 C C . GLY A 1 87 ? 1.047 2.610 6.401 1.00 95.12 87 GLY A C 1
ATOM 625 O O . GLY A 1 87 ? 1.744 1.788 6.991 1.00 95.12 87 GLY A O 1
ATOM 626 N N . ALA A 1 88 ? 1.543 3.567 5.624 1.00 95.06 88 ALA A N 1
ATOM 627 C CA . ALA A 1 88 ? 2.966 3.764 5.368 1.00 95.06 88 ALA A CA 1
ATOM 628 C C . ALA A 1 88 ? 3.280 5.248 5.127 1.00 95.06 88 ALA A C 1
ATOM 630 O O . ALA A 1 88 ? 2.436 6.004 4.638 1.00 95.06 88 ALA A O 1
ATOM 631 N N . CYS A 1 89 ? 4.507 5.656 5.460 1.00 93.75 89 CYS A N 1
ATOM 632 C CA . CYS A 1 89 ? 5.004 7.000 5.169 1.00 93.75 89 CYS A CA 1
ATOM 633 C C . CYS A 1 89 ? 5.392 7.109 3.692 1.00 93.75 89 CYS A C 1
ATOM 635 O O . CYS A 1 89 ? 6.204 6.309 3.214 1.00 93.75 89 CYS A O 1
ATOM 637 N N . ASN A 1 90 ? 4.863 8.119 3.007 1.00 92.56 90 ASN A N 1
ATOM 638 C CA . ASN A 1 90 ? 5.312 8.518 1.680 1.00 92.56 90 ASN A CA 1
ATOM 639 C C . ASN A 1 90 ? 6.366 9.636 1.779 1.00 92.56 90 ASN A C 1
ATOM 641 O O . ASN A 1 90 ? 6.450 10.359 2.776 1.00 92.56 90 ASN A O 1
ATOM 645 N N . LYS A 1 91 ? 7.192 9.762 0.740 1.00 90.31 91 LYS A N 1
ATOM 646 C CA . LYS A 1 91 ? 8.232 10.787 0.596 1.00 90.31 91 LYS A CA 1
ATOM 647 C C . LYS A 1 91 ? 7.699 12.221 0.612 1.00 90.31 91 LYS A C 1
ATOM 649 O O . LYS A 1 91 ? 8.444 13.135 0.958 1.00 90.31 91 LYS A O 1
ATOM 654 N N . ASP A 1 92 ? 6.423 12.414 0.298 1.00 91.06 92 ASP A N 1
ATOM 655 C CA . ASP A 1 92 ? 5.740 13.706 0.390 1.00 91.06 92 ASP A CA 1
ATOM 656 C C . ASP A 1 92 ? 5.496 14.190 1.839 1.00 91.06 92 ASP A C 1
ATOM 658 O O . ASP A 1 92 ? 5.015 15.303 2.049 1.00 91.06 92 ASP A O 1
ATOM 662 N N . GLY A 1 93 ? 5.848 13.374 2.840 1.00 92.19 93 GLY A N 1
ATOM 663 C CA . GLY A 1 93 ? 5.717 13.688 4.261 1.00 92.19 93 GLY A CA 1
ATOM 664 C C . GLY A 1 93 ? 4.396 13.241 4.889 1.00 92.19 93 GLY A C 1
ATOM 665 O O . GLY A 1 93 ? 4.213 13.423 6.094 1.00 92.19 93 GLY A O 1
ATOM 666 N N . ASN 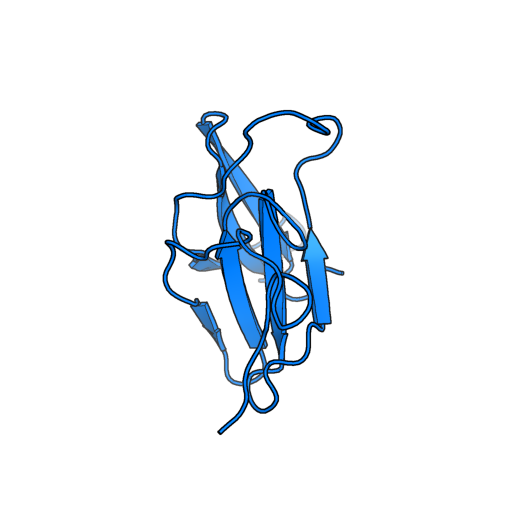A 1 94 ? 3.492 12.630 4.122 1.00 94.38 94 ASN A N 1
ATOM 667 C CA . ASN A 1 94 ? 2.205 12.154 4.614 1.00 94.38 94 ASN A CA 1
ATOM 668 C C . ASN A 1 94 ? 2.253 10.673 5.023 1.00 94.38 94 ASN A C 1
ATOM 670 O O . ASN A 1 94 ? 2.929 9.837 4.415 1.00 94.38 94 ASN A O 1
ATOM 674 N N . TYR A 1 95 ? 1.476 10.328 6.055 1.00 95.00 95 TYR A N 1
ATOM 675 C CA . TYR A 1 95 ? 1.192 8.939 6.415 1.00 95.00 95 TYR A CA 1
ATOM 676 C C . TYR A 1 95 ? -0.150 8.526 5.816 1.00 95.00 95 TYR A C 1
ATOM 678 O O . TYR A 1 95 ? -1.210 8.955 6.276 1.00 95.00 95 TYR A O 1
ATOM 686 N N . TYR A 1 96 ? -0.105 7.694 4.780 1.00 95.12 96 TYR A N 1
ATOM 687 C CA . TYR A 1 96 ? -1.309 7.224 4.108 1.00 95.12 96 TYR A CA 1
ATOM 688 C C . TYR A 1 96 ? -1.869 6.000 4.806 1.00 95.12 96 TYR A C 1
ATOM 690 O O . TYR A 1 96 ? -1.125 5.096 5.178 1.00 95.12 96 TYR A O 1
ATOM 698 N N . VAL A 1 97 ? -3.192 5.968 4.956 1.00 95.69 97 VAL A N 1
ATOM 699 C CA . VAL A 1 97 ? -3.916 4.883 5.616 1.00 95.69 97 VAL A CA 1
ATOM 700 C C . VAL A 1 97 ? -4.971 4.328 4.672 1.00 95.69 97 VAL A C 1
ATOM 702 O O . VAL A 1 97 ? -5.822 5.054 4.161 1.00 95.69 97 VAL A O 1
ATOM 705 N N . LEU A 1 98 ? -4.933 3.017 4.477 1.00 94.50 98 LEU A N 1
ATOM 706 C CA . LEU A 1 98 ? -5.861 2.253 3.659 1.00 94.50 98 LEU A CA 1
ATOM 707 C C . LEU A 1 98 ? -6.548 1.204 4.528 1.00 94.50 98 LEU A C 1
ATOM 709 O O . LEU A 1 98 ? -6.004 0.738 5.528 1.00 94.50 98 LEU A O 1
ATOM 713 N N . ARG A 1 99 ? -7.730 0.742 4.115 1.00 93.38 99 ARG A N 1
ATOM 714 C CA . ARG A 1 99 ? -8.264 -0.517 4.660 1.00 93.38 99 ARG A CA 1
ATOM 715 C C . ARG A 1 99 ? -7.304 -1.646 4.281 1.00 93.38 99 ARG A C 1
ATOM 717 O O . ARG A 1 99 ? -6.905 -1.717 3.123 1.00 93.38 99 ARG A O 1
ATOM 724 N N . SER A 1 100 ? -7.015 -2.600 5.174 1.00 87.44 100 SER A N 1
ATOM 725 C CA . SER A 1 100 ? -6.106 -3.737 4.873 1.00 87.44 100 SER A CA 1
ATOM 726 C C . SER A 1 100 ? -6.615 -4.664 3.754 1.00 87.44 100 SER A C 1
ATOM 728 O O . SER A 1 100 ? -5.989 -5.669 3.411 1.00 87.44 100 SER A O 1
ATOM 730 N N . ARG A 1 101 ? -7.805 -4.383 3.206 1.00 85.69 101 ARG A N 1
ATOM 731 C CA . ARG A 1 101 ? -8.350 -5.036 2.018 1.00 85.69 101 ARG A CA 1
ATOM 732 C C . ARG A 1 101 ? -8.394 -4.134 0.780 1.00 85.69 101 ARG A C 1
ATOM 734 O O . ARG A 1 101 ? -9.266 -4.346 -0.059 1.00 85.69 101 ARG A O 1
ATOM 741 N N . HIS A 1 102 ? -7.496 -3.160 0.688 1.00 82.88 102 HIS A N 1
ATOM 742 C CA . HIS A 1 102 ? -7.440 -2.234 -0.438 1.00 82.88 102 HIS A CA 1
ATOM 743 C C . HIS A 1 102 ? -7.345 -2.965 -1.790 1.00 82.88 102 HIS A C 1
ATOM 745 O O . HIS A 1 102 ? -6.828 -4.093 -1.839 1.00 82.88 102 HIS A O 1
ATOM 751 N N . PRO A 1 103 ? -7.923 -2.369 -2.849 1.00 73.00 103 PRO A N 1
ATOM 752 C CA . PRO A 1 103 ? -7.811 -2.892 -4.202 1.00 73.00 103 PRO A CA 1
ATOM 753 C C . PRO A 1 103 ? -6.370 -2.865 -4.698 1.00 73.00 103 PRO A C 1
ATOM 755 O O . PRO A 1 103 ? -5.482 -2.331 -3.991 1.00 73.00 103 PRO A O 1
#

pLDDT: mean 88.28, std 7.93, range [59.12, 96.88]

Sequence (103 aa):
MATYWTVPKGAVGGSIWSSAAVTRGNSDTAGGDPGDSFSIVRLAGQTLQRRGLWTVPNLDGTDSDFGGSPTLFSADLGDGKQTPLVGACNKDGNYYVLRSRHP